Protein AF-A0A2E0F1Q4-F1 (afdb_monomer_lite)

pLDDT: mean 94.13, std 5.43, range [61.31, 98.25]

Radius of gyration: 15.3 Å; chains: 1; bounding box: 36×31×44 Å

Secondary structure (DSSP, 8-state):
-HHHHHHHHH-TT---EEE-SSSBTTB-SSPPPPB-HHHHHTTS-GGG--PPPTTS-SSS-BHHHHHHHHHHHHHHHHHTT-EEETTEEEEEEETTTTEEEEEESSS-SEEEEE-SS------

Sequence (123 aa):
MTTAHRSLDDDPSNIITVYTEDAEAGFSENPLEGIVLKDYLQTISKDWYGTIPKSVDYDNASSTSSSWLVKSMSIRLAERGANFLLHTRILEIHEEQQEIHFRGGGQEPSGVHRYDELYDFRS

Foldseek 3Di:
DQVLVVVCVVPLVDAAEAEDLAPAFLDDPDQDWWDLLQVVVVVGDPLQFADQDPPDHNGDTDSVSSSSRRRRNVVSSVVSPYHYQYSKDFDDQDVVQQWTWIAGPDPDRIDIDHDPDDDDPDD

Structure (mmCIF, N/CA/C/O backbone):
data_AF-A0A2E0F1Q4-F1
#
_entry.id   AF-A0A2E0F1Q4-F1
#
loop_
_atom_site.group_PDB
_atom_site.id
_atom_site.type_symbol
_atom_site.label_atom_id
_atom_site.label_alt_id
_atom_site.label_comp_id
_atom_site.label_asym_id
_atom_site.label_entity_id
_atom_site.label_seq_id
_atom_site.pdbx_PDB_ins_code
_atom_site.Cartn_x
_atom_site.Cartn_y
_atom_site.Cartn_z
_atom_site.occupancy
_atom_site.B_iso_or_equiv
_atom_site.auth_seq_id
_atom_site.auth_comp_id
_atom_site.auth_asym_id
_atom_site.auth_atom_id
_atom_site.pdbx_PDB_model_num
ATOM 1 N N . MET A 1 1 ? 3.641 -2.083 3.472 1.00 89.06 1 MET A N 1
ATOM 2 C CA . MET A 1 1 ? 3.142 -2.717 2.226 1.00 89.06 1 MET A CA 1
ATOM 3 C C . MET A 1 1 ? 3.352 -4.228 2.194 1.00 89.06 1 MET A C 1
ATOM 5 O O . MET A 1 1 ? 2.365 -4.941 2.109 1.00 89.06 1 MET A O 1
ATOM 9 N N . THR A 1 2 ? 4.581 -4.751 2.305 1.00 93.44 2 THR A N 1
ATOM 10 C CA . THR A 1 2 ? 4.841 -6.212 2.283 1.00 93.44 2 THR A CA 1
ATOM 11 C C . THR A 1 2 ? 4.070 -6.987 3.356 1.00 93.44 2 THR A C 1
ATOM 13 O O . THR A 1 2 ? 3.475 -8.010 3.042 1.00 93.44 2 THR A O 1
ATOM 16 N N . THR A 1 3 ? 4.017 -6.482 4.593 1.00 95.06 3 THR A N 1
ATOM 17 C CA . THR A 1 3 ? 3.237 -7.087 5.691 1.00 95.06 3 THR A CA 1
ATOM 18 C C . THR A 1 3 ? 1.755 -7.234 5.343 1.00 95.06 3 THR A C 1
ATOM 20 O O . THR A 1 3 ? 1.186 -8.297 5.546 1.00 95.06 3 THR A O 1
ATOM 23 N N . ALA A 1 4 ? 1.148 -6.208 4.745 1.00 96.88 4 ALA A N 1
ATOM 24 C CA . ALA A 1 4 ? -0.260 -6.236 4.361 1.00 96.88 4 ALA A CA 1
ATOM 25 C C . ALA A 1 4 ? -0.547 -7.256 3.246 1.00 96.88 4 ALA A C 1
ATOM 27 O O . ALA A 1 4 ? -1.534 -7.980 3.311 1.00 96.88 4 ALA A O 1
ATOM 28 N N . HIS A 1 5 ? 0.338 -7.361 2.248 1.00 97.75 5 HIS A N 1
ATOM 29 C CA . HIS A 1 5 ? 0.212 -8.397 1.221 1.00 97.75 5 HIS A CA 1
ATOM 30 C C . HIS A 1 5 ? 0.322 -9.806 1.798 1.00 97.75 5 HIS A C 1
ATOM 32 O O . HIS A 1 5 ? -0.462 -10.661 1.410 1.00 97.75 5 HIS A O 1
ATOM 38 N N . ARG A 1 6 ? 1.256 -10.033 2.731 1.00 96.88 6 ARG A N 1
ATOM 39 C CA . ARG A 1 6 ? 1.381 -11.321 3.430 1.00 96.88 6 ARG A CA 1
ATOM 40 C C . ARG A 1 6 ? 0.126 -11.648 4.228 1.00 96.88 6 ARG A C 1
ATOM 42 O O . ARG A 1 6 ? -0.408 -12.729 4.062 1.00 96.88 6 ARG A O 1
ATOM 49 N N . SER A 1 7 ? -0.395 -10.691 4.994 1.00 97.31 7 SER A N 1
ATOM 50 C CA . SER A 1 7 ? -1.636 -10.873 5.755 1.00 97.31 7 SER A CA 1
ATOM 51 C C . SER A 1 7 ? -2.813 -11.289 4.862 1.00 97.31 7 SER A C 1
ATOM 53 O O . SER A 1 7 ? -3.570 -12.179 5.234 1.00 97.31 7 SER A O 1
ATOM 55 N N . LEU A 1 8 ? -2.933 -10.716 3.659 1.00 97.50 8 LEU A N 1
ATOM 56 C CA . LEU A 1 8 ? -3.955 -11.115 2.684 1.00 97.50 8 LEU A CA 1
ATOM 57 C C . LEU A 1 8 ? -3.616 -12.401 1.906 1.00 97.50 8 LEU A C 1
ATOM 59 O O . LEU A 1 8 ? -4.506 -12.962 1.272 1.00 97.50 8 LEU A O 1
ATOM 63 N N . ASP A 1 9 ? -2.345 -12.813 1.839 1.00 97.19 9 ASP A N 1
ATOM 64 C CA . ASP A 1 9 ? -1.955 -14.123 1.295 1.00 97.19 9 ASP A CA 1
ATOM 65 C C . ASP A 1 9 ? -2.316 -15.232 2.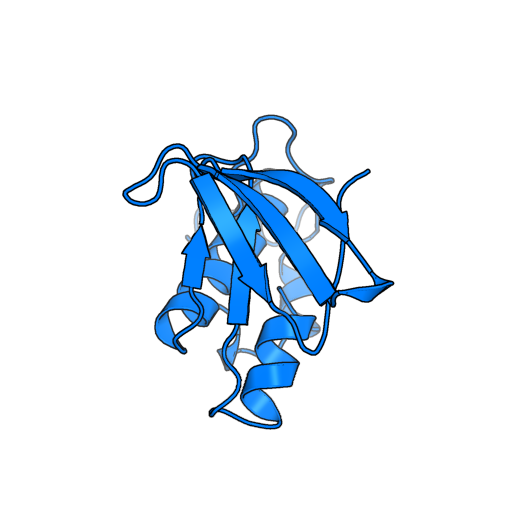300 1.00 97.19 9 ASP A C 1
ATOM 67 O O . ASP A 1 9 ? -2.772 -16.298 1.889 1.00 97.19 9 ASP A O 1
ATOM 71 N N . ASP A 1 10 ? -2.138 -14.962 3.598 1.00 97.12 10 ASP A N 1
ATOM 72 C CA . ASP A 1 10 ? -2.439 -15.880 4.700 1.00 97.12 10 ASP A CA 1
ATOM 73 C C . ASP A 1 10 ? -3.954 -16.033 4.916 1.00 97.12 10 ASP A C 1
ATOM 75 O O . ASP A 1 10 ? -4.456 -17.154 5.007 1.00 97.12 10 ASP A O 1
ATOM 79 N N . ASP A 1 11 ? -4.693 -14.918 4.955 1.00 97.62 11 ASP A N 1
ATOM 80 C CA . ASP A 1 11 ? -6.156 -14.912 4.999 1.00 97.62 11 ASP A CA 1
ATOM 81 C C . ASP A 1 11 ? -6.727 -13.742 4.169 1.00 97.62 11 ASP A C 1
ATOM 83 O O . ASP A 1 11 ? -6.636 -12.578 4.574 1.00 97.62 11 ASP A O 1
ATOM 87 N N . PRO A 1 12 ? -7.356 -14.015 3.009 1.00 95.88 12 PRO A N 1
ATOM 88 C CA . PRO A 1 12 ? -7.915 -12.978 2.146 1.00 95.88 12 PRO A CA 1
ATOM 89 C C . PRO A 1 12 ? -9.168 -12.302 2.725 1.00 95.88 12 PRO A C 1
ATOM 91 O O . PRO A 1 12 ? -9.653 -11.341 2.133 1.00 95.88 12 PRO A O 1
ATOM 94 N N . SER A 1 13 ? -9.718 -12.798 3.839 1.00 97.00 13 SER A N 1
ATOM 95 C CA . SER A 1 13 ? -10.825 -12.153 4.552 1.00 97.00 13 SER A CA 1
ATOM 96 C C . SER A 1 13 ? -10.370 -11.038 5.500 1.00 97.00 13 SER A C 1
ATOM 98 O O . SER A 1 13 ? -11.211 -10.274 5.980 1.00 97.00 13 SER A O 1
ATOM 100 N N . ASN A 1 14 ? -9.057 -10.900 5.727 1.00 98.00 14 ASN A N 1
ATOM 101 C CA . ASN A 1 14 ? -8.496 -9.823 6.535 1.00 98.00 14 ASN A CA 1
ATOM 102 C C . ASN A 1 14 ? -8.869 -8.446 5.972 1.00 98.00 14 ASN A C 1
ATOM 104 O O . ASN A 1 14 ? -8.724 -8.166 4.780 1.00 98.00 14 ASN A O 1
ATOM 108 N N . ILE A 1 15 ? -9.299 -7.548 6.858 1.00 97.94 15 ILE A N 1
ATOM 109 C CA . ILE A 1 15 ? -9.602 -6.161 6.507 1.00 97.94 15 ILE A CA 1
ATOM 110 C C . ILE A 1 15 ? -8.353 -5.324 6.761 1.00 97.94 15 ILE A C 1
ATOM 112 O O . ILE A 1 15 ? -7.990 -5.045 7.901 1.00 97.94 15 ILE A O 1
ATOM 116 N N . ILE A 1 16 ? -7.703 -4.897 5.683 1.00 98.25 16 ILE A N 1
ATOM 117 C CA . ILE A 1 16 ? -6.516 -4.046 5.758 1.00 98.25 16 ILE A CA 1
ATOM 118 C C . ILE A 1 16 ? -6.913 -2.590 5.553 1.00 98.25 16 ILE A C 1
ATOM 120 O O . ILE A 1 16 ? -7.529 -2.247 4.545 1.00 98.25 16 ILE A O 1
ATOM 124 N N . THR A 1 17 ? -6.481 -1.725 6.468 1.00 97.00 17 THR A N 1
ATOM 125 C CA . THR A 1 17 ? -6.617 -0.271 6.338 1.00 97.00 17 THR A CA 1
ATOM 126 C C . THR A 1 17 ? -5.245 0.383 6.446 1.00 97.00 17 THR A C 1
ATOM 128 O O . THR A 1 17 ? -4.551 0.225 7.448 1.00 97.00 17 THR A O 1
ATOM 131 N N . VAL A 1 18 ? -4.846 1.117 5.407 1.00 96.06 18 VAL A N 1
ATOM 132 C CA . VAL A 1 18 ? -3.598 1.884 5.355 1.00 96.06 18 VAL A CA 1
ATOM 133 C C . VAL A 1 18 ? -3.919 3.364 5.511 1.00 96.06 18 VAL A C 1
ATOM 135 O O . VAL A 1 18 ? -4.655 3.932 4.705 1.00 96.06 18 VAL A O 1
ATOM 138 N N . TYR A 1 19 ? -3.322 3.993 6.519 1.00 94.69 19 TYR A N 1
ATOM 139 C CA . TYR A 1 19 ? -3.391 5.436 6.737 1.00 94.69 19 TYR A CA 1
ATOM 140 C C . TYR A 1 19 ? -2.102 6.072 6.232 1.00 94.69 19 TYR A C 1
ATOM 142 O O . TYR A 1 19 ? -1.011 5.594 6.546 1.00 94.69 19 TYR A O 1
ATOM 150 N N . THR A 1 20 ? -2.218 7.147 5.461 1.00 92.94 20 THR A N 1
ATOM 151 C CA . THR A 1 20 ? -1.069 7.975 5.092 1.00 92.94 20 THR A CA 1
ATOM 152 C C . THR A 1 20 ? -1.475 9.439 5.006 1.00 92.94 20 THR A C 1
ATOM 154 O O . THR A 1 20 ? -2.574 9.768 4.555 1.00 92.94 20 THR A O 1
ATOM 157 N N . GLU A 1 21 ? -0.572 10.323 5.425 1.00 92.69 21 GLU A N 1
ATOM 158 C CA . GLU A 1 21 ? -0.727 11.769 5.255 1.00 92.69 21 GLU A CA 1
ATOM 159 C C . GLU A 1 21 ? -0.515 12.197 3.792 1.00 92.69 21 GLU A C 1
ATOM 161 O O . GLU A 1 21 ? -0.969 13.272 3.392 1.00 92.69 21 GLU A O 1
ATOM 166 N N . ASP A 1 22 ? 0.105 11.338 2.978 1.00 92.38 22 ASP A N 1
ATOM 167 C CA . ASP A 1 22 ? 0.372 11.602 1.569 1.00 92.38 22 ASP A CA 1
ATOM 168 C C . ASP A 1 22 ? -0.918 11.709 0.746 1.00 92.38 22 ASP A C 1
ATOM 170 O O . ASP A 1 22 ? -1.919 11.023 0.988 1.00 92.38 22 ASP A O 1
ATOM 174 N N . ALA A 1 23 ? -0.855 12.541 -0.296 1.00 91.50 23 ALA A N 1
ATOM 175 C CA . ALA A 1 23 ? -1.902 12.644 -1.311 1.00 91.50 23 ALA A CA 1
ATOM 176 C C . ALA A 1 23 ? -2.008 11.383 -2.174 1.00 91.50 23 ALA A C 1
ATOM 178 O O . ALA A 1 23 ? -3.070 11.066 -2.704 1.00 91.50 23 ALA A O 1
ATOM 179 N N . GLU A 1 24 ? -0.887 10.683 -2.340 1.00 91.69 24 GLU A N 1
ATOM 180 C CA . GLU A 1 24 ? -0.775 9.492 -3.160 1.00 91.69 24 GLU A CA 1
ATOM 181 C C . GLU A 1 24 ? 0.237 8.532 -2.533 1.00 91.69 24 GLU A C 1
ATOM 183 O O . GLU A 1 24 ? 1.375 8.900 -2.240 1.00 91.69 24 GLU A O 1
ATOM 188 N N . ALA A 1 25 ? -0.165 7.274 -2.348 1.00 91.88 25 ALA A N 1
ATOM 189 C CA . ALA A 1 25 ? 0.718 6.265 -1.780 1.00 91.88 25 ALA A CA 1
ATOM 190 C C . ALA A 1 25 ? 1.958 6.058 -2.667 1.00 91.88 25 ALA A C 1
ATOM 192 O O . ALA A 1 25 ? 1.858 5.720 -3.848 1.00 91.88 25 ALA A O 1
ATOM 193 N N . GLY A 1 26 ? 3.133 6.236 -2.066 1.00 90.44 26 GLY A N 1
ATOM 194 C CA . GLY A 1 26 ? 4.419 6.158 -2.754 1.00 90.44 26 GLY A CA 1
ATOM 195 C C . GLY A 1 26 ? 4.944 7.493 -3.272 1.00 90.44 26 GLY A C 1
ATOM 196 O O . GLY A 1 26 ? 6.088 7.524 -3.697 1.00 90.44 26 GLY A O 1
ATOM 197 N N . PHE A 1 27 ? 4.184 8.588 -3.195 1.00 91.56 27 PHE A N 1
ATOM 198 C CA . PHE A 1 2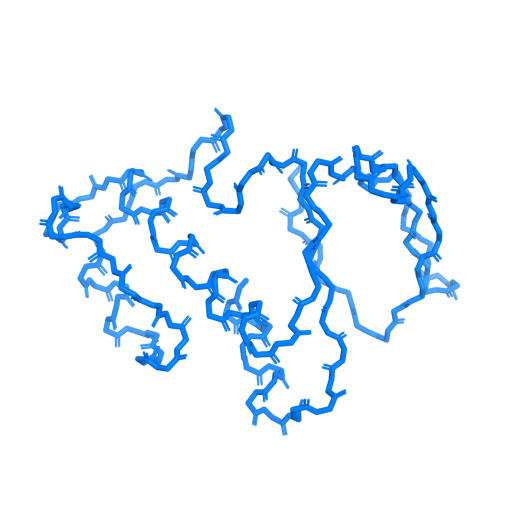7 ? 4.668 9.928 -3.533 1.00 91.56 27 PHE A CA 1
ATOM 199 C C . PHE A 1 27 ? 4.480 10.879 -2.354 1.00 91.56 27 PHE A C 1
ATOM 201 O O . PHE A 1 27 ? 3.526 11.654 -2.295 1.00 91.56 27 PHE A O 1
ATOM 208 N N . SER A 1 28 ? 5.421 10.800 -1.419 1.00 86.88 28 SER A N 1
ATOM 209 C CA . SER A 1 28 ? 5.489 11.665 -0.248 1.00 86.88 28 SER A CA 1
ATOM 210 C C . SER A 1 28 ? 6.250 12.962 -0.529 1.00 86.88 28 SER A C 1
ATOM 212 O O . SER A 1 28 ? 7.124 13.019 -1.399 1.00 86.88 28 SER A O 1
ATOM 214 N N . GLU A 1 29 ? 5.966 14.005 0.258 1.00 83.69 29 GLU A N 1
ATOM 215 C CA . GLU A 1 29 ? 6.762 15.247 0.253 1.00 83.69 29 GLU A CA 1
ATOM 216 C C . GLU A 1 29 ? 8.205 15.007 0.727 1.00 83.69 29 GLU A C 1
ATOM 218 O O . GLU A 1 29 ? 9.130 15.700 0.305 1.00 83.69 29 GLU A O 1
ATOM 223 N N . ASN A 1 30 ? 8.394 13.986 1.567 1.00 84.25 30 ASN A N 1
ATOM 224 C CA . ASN A 1 30 ? 9.691 13.501 2.026 1.00 84.25 30 ASN A CA 1
ATOM 225 C C . ASN A 1 30 ? 9.981 12.152 1.355 1.00 84.25 30 ASN A C 1
ATOM 227 O O . ASN A 1 30 ? 9.598 11.111 1.902 1.00 84.25 30 ASN A O 1
ATOM 231 N N . PRO A 1 31 ? 10.582 12.145 0.152 1.00 7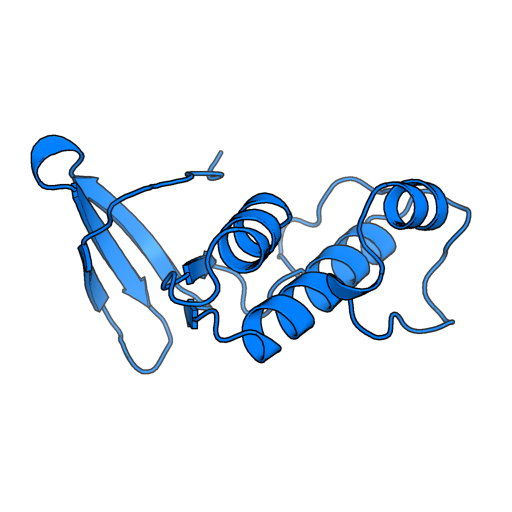9.19 31 PRO A N 1
ATOM 232 C CA . PRO A 1 31 ? 10.776 10.922 -0.610 1.00 79.19 31 PRO A CA 1
ATOM 233 C C . PRO A 1 31 ? 11.691 9.945 0.132 1.00 79.19 31 PRO A C 1
ATOM 235 O O . PRO A 1 31 ? 12.656 10.339 0.787 1.00 79.19 31 PRO A O 1
ATOM 238 N N . LEU A 1 32 ? 11.387 8.656 -0.011 1.00 85.06 32 LEU A N 1
ATOM 239 C CA . LEU A 1 32 ? 12.171 7.570 0.574 1.00 85.06 32 LEU A CA 1
ATOM 240 C C . LEU A 1 32 ? 13.611 7.553 0.041 1.00 85.06 32 LEU A C 1
ATOM 242 O O . LEU A 1 32 ? 13.892 8.035 -1.061 1.00 85.06 32 LEU A O 1
ATOM 246 N N . GLU A 1 33 ? 14.508 6.920 0.801 1.00 92.25 33 GLU A N 1
ATOM 247 C CA . GLU A 1 33 ? 15.864 6.620 0.340 1.00 92.25 33 GLU A CA 1
ATOM 248 C C . GLU A 1 33 ? 15.828 5.864 -0.996 1.00 92.25 33 GLU A C 1
ATOM 250 O O . GLU A 1 33 ? 14.922 5.068 -1.263 1.00 92.25 33 GLU A O 1
ATOM 255 N N . GLY A 1 34 ? 16.802 6.148 -1.861 1.00 95.06 34 GLY A N 1
ATOM 256 C CA . GLY A 1 34 ? 16.868 5.546 -3.182 1.00 95.06 34 GLY A CA 1
ATOM 257 C C . GLY A 1 34 ? 17.202 4.060 -3.146 1.00 95.06 34 GLY A C 1
ATOM 258 O O . GLY A 1 34 ? 18.105 3.632 -2.434 1.00 95.06 34 GLY A O 1
ATOM 259 N N . ILE A 1 35 ? 16.507 3.284 -3.977 1.00 96.88 35 ILE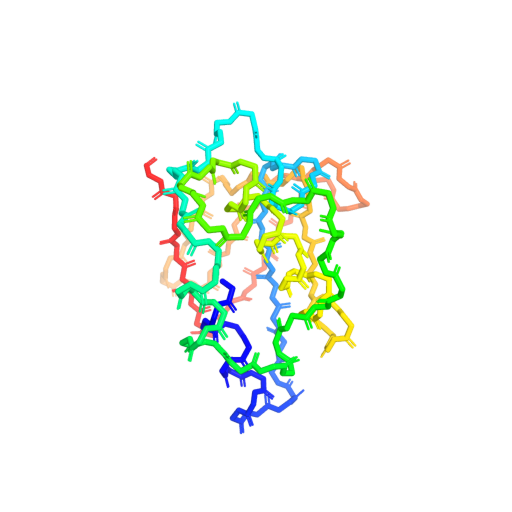 A N 1
ATOM 260 C CA . ILE A 1 35 ? 16.738 1.843 -4.132 1.00 96.88 35 ILE A CA 1
ATOM 261 C C . ILE A 1 35 ? 17.179 1.497 -5.548 1.00 96.88 35 ILE A C 1
ATOM 263 O O . ILE A 1 35 ? 16.767 2.153 -6.507 1.00 96.88 35 ILE A O 1
ATOM 267 N N . VAL A 1 36 ? 17.948 0.416 -5.682 1.00 98.12 36 VAL A N 1
ATOM 268 C CA . VAL A 1 36 ? 18.104 -0.293 -6.957 1.00 98.12 36 VAL A CA 1
ATOM 269 C C . VAL A 1 36 ? 16.860 -1.162 -7.147 1.00 98.12 36 VAL A C 1
ATOM 271 O O . VAL A 1 36 ? 16.708 -2.201 -6.503 1.00 98.12 36 VAL A O 1
ATOM 274 N N . LEU A 1 37 ? 15.926 -0.715 -7.991 1.00 97.38 37 LEU A N 1
ATOM 275 C CA . LEU A 1 37 ? 14.599 -1.337 -8.114 1.00 97.38 37 LEU A CA 1
ATOM 276 C C . LEU A 1 37 ? 14.678 -2.826 -8.446 1.00 97.38 37 LEU A C 1
ATOM 278 O O . LEU A 1 37 ? 13.942 -3.630 -7.880 1.00 97.38 37 LEU A O 1
ATOM 282 N N . LYS A 1 38 ? 15.572 -3.200 -9.364 1.00 97.19 38 LYS A N 1
ATOM 283 C CA . LYS A 1 38 ? 15.733 -4.580 -9.823 1.00 97.19 38 LYS A CA 1
ATOM 284 C C . LYS A 1 3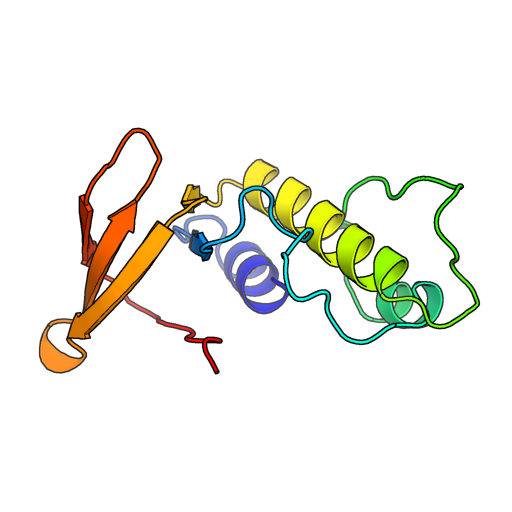8 ? 16.071 -5.543 -8.692 1.00 97.19 38 LYS A C 1
ATOM 286 O O . LYS A 1 38 ? 15.565 -6.663 -8.702 1.00 97.19 38 LYS A O 1
ATOM 291 N N . ASP A 1 39 ? 16.881 -5.111 -7.732 1.00 97.50 39 ASP A N 1
ATOM 292 C CA . ASP A 1 39 ? 17.262 -5.933 -6.585 1.00 97.50 39 ASP A CA 1
ATOM 293 C C . ASP A 1 39 ? 16.055 -6.146 -5.667 1.00 97.50 39 ASP A C 1
ATOM 295 O O . ASP A 1 39 ? 15.767 -7.268 -5.256 1.00 97.50 39 ASP A O 1
ATOM 299 N N . TYR A 1 40 ? 15.258 -5.100 -5.443 1.00 95.50 40 TYR A N 1
ATOM 300 C CA . TYR A 1 40 ? 14.030 -5.201 -4.653 1.00 95.50 40 TYR A CA 1
ATOM 301 C C . TYR A 1 40 ? 12.978 -6.093 -5.320 1.00 95.50 40 TYR A C 1
ATOM 303 O O . TYR A 1 40 ? 12.395 -6.949 -4.651 1.00 95.50 40 TYR A O 1
ATOM 311 N N . LEU A 1 41 ? 12.773 -5.970 -6.637 1.00 96.25 41 LEU A N 1
ATOM 312 C CA . LEU A 1 41 ? 11.817 -6.795 -7.389 1.00 96.25 41 LEU A CA 1
ATOM 313 C C . LEU A 1 41 ? 12.147 -8.298 -7.361 1.00 96.25 41 LEU A C 1
ATOM 315 O O . LEU A 1 41 ? 11.255 -9.110 -7.595 1.00 96.25 41 LEU A O 1
ATOM 319 N N . GLN A 1 42 ? 13.396 -8.681 -7.072 1.00 96.19 42 GLN A N 1
ATOM 320 C CA . GLN A 1 42 ? 13.785 -10.085 -6.880 1.00 96.19 42 GLN A CA 1
ATOM 321 C C . GLN A 1 42 ? 13.364 -10.645 -5.515 1.00 96.19 42 GLN A C 1
ATOM 323 O O . GLN A 1 42 ? 13.285 -11.861 -5.357 1.00 96.19 42 GLN A O 1
ATOM 328 N N . THR A 1 43 ? 13.093 -9.779 -4.536 1.00 94.88 43 THR A N 1
ATOM 329 C CA . THR A 1 43 ? 12.780 -10.176 -3.151 1.00 94.88 43 THR A CA 1
ATOM 330 C C . THR A 1 43 ? 11.288 -10.174 -2.826 1.00 94.88 43 THR A C 1
ATOM 332 O O . THR A 1 43 ? 10.879 -10.735 -1.810 1.00 94.88 43 THR A O 1
ATOM 335 N N . ILE A 1 44 ? 10.464 -9.560 -3.676 1.00 95.25 44 ILE A N 1
ATOM 336 C CA . ILE A 1 44 ? 9.013 -9.473 -3.494 1.00 95.25 44 ILE A CA 1
ATOM 337 C C . ILE A 1 44 ? 8.278 -10.372 -4.490 1.00 95.25 44 ILE A C 1
ATOM 339 O O . ILE A 1 44 ? 8.738 -10.589 -5.612 1.00 95.25 44 ILE A O 1
ATOM 343 N N . SER A 1 45 ? 7.108 -10.880 -4.092 1.00 96.06 45 SER A N 1
ATOM 344 C CA . SER A 1 45 ? 6.259 -11.648 -5.006 1.00 96.06 45 SER A CA 1
ATOM 345 C C . SER A 1 45 ? 5.832 -10.788 -6.199 1.00 96.06 45 SER A C 1
ATOM 347 O O . SER A 1 45 ? 5.477 -9.619 -6.040 1.00 96.06 45 SER A O 1
ATOM 349 N N . LYS A 1 46 ? 5.816 -11.387 -7.395 1.00 95.25 46 LYS A N 1
ATOM 350 C CA . LYS A 1 46 ? 5.336 -10.739 -8.629 1.00 95.25 46 LYS A CA 1
ATOM 351 C C . LYS A 1 46 ? 3.850 -10.384 -8.572 1.00 95.25 46 LYS A C 1
ATOM 353 O O . LYS A 1 46 ? 3.423 -9.488 -9.290 1.00 95.25 46 LYS A O 1
ATOM 358 N N . ASP A 1 47 ? 3.094 -11.040 -7.696 1.00 95.69 47 ASP A N 1
ATOM 359 C CA . ASP A 1 47 ? 1.664 -10.783 -7.504 1.00 95.69 47 ASP A CA 1
ATOM 360 C C . ASP A 1 47 ? 1.401 -9.579 -6.584 1.00 95.69 47 ASP A C 1
ATOM 362 O O . ASP A 1 47 ? 0.270 -9.111 -6.461 1.00 95.69 47 ASP A O 1
ATOM 366 N N . TRP A 1 48 ? 2.441 -9.055 -5.925 1.00 97.56 48 TRP A N 1
ATOM 367 C CA . TRP A 1 48 ? 2.320 -7.946 -4.976 1.00 97.56 48 TRP A CA 1
ATOM 368 C C . TRP A 1 48 ? 2.558 -6.575 -5.598 1.00 97.56 48 TRP A C 1
ATOM 370 O O . TRP A 1 48 ? 2.429 -5.578 -4.901 1.00 97.56 48 TRP A O 1
ATOM 380 N N . TYR A 1 49 ? 2.913 -6.483 -6.880 1.00 97.00 49 TYR A N 1
ATOM 381 C CA . TYR A 1 49 ? 3.104 -5.198 -7.552 1.00 97.00 49 TYR A CA 1
ATOM 382 C C . TYR A 1 49 ? 2.519 -5.199 -8.969 1.00 97.00 49 TYR A C 1
ATOM 384 O O . TYR A 1 49 ? 2.371 -6.224 -9.634 1.00 97.00 49 TYR A O 1
ATOM 392 N N . GLY A 1 50 ? 2.055 -4.028 -9.389 1.00 92.12 50 GLY A N 1
ATOM 393 C CA . GLY A 1 50 ? 1.504 -3.779 -10.710 1.00 92.12 50 GLY A CA 1
ATOM 394 C C . GLY A 1 50 ? 2.577 -3.400 -11.727 1.00 92.12 50 GLY A C 1
ATOM 395 O O . GLY A 1 50 ? 3.771 -3.658 -11.572 1.00 92.12 50 GLY A O 1
ATOM 396 N N . THR A 1 51 ? 2.145 -2.749 -12.801 1.00 93.69 51 THR A N 1
ATOM 397 C CA . THR A 1 51 ? 3.077 -2.262 -13.821 1.00 93.69 51 THR A CA 1
ATOM 398 C C . THR A 1 51 ? 3.857 -1.061 -13.292 1.00 93.69 51 THR A C 1
ATOM 400 O O . THR A 1 51 ? 3.264 -0.056 -12.909 1.00 93.69 51 THR A O 1
ATOM 403 N N . ILE A 1 52 ? 5.187 -1.139 -13.339 1.00 96.19 52 ILE A N 1
ATOM 404 C CA . ILE A 1 52 ? 6.076 0.008 -13.127 1.00 96.19 52 ILE A CA 1
ATOM 405 C C . ILE A 1 52 ? 6.519 0.533 -14.504 1.00 96.19 52 ILE A C 1
ATOM 407 O O . ILE A 1 52 ? 6.939 -0.271 -15.344 1.00 96.19 52 ILE A O 1
ATOM 411 N N . PRO A 1 53 ? 6.433 1.850 -14.785 1.00 95.62 53 PRO A N 1
ATOM 412 C CA . PRO A 1 53 ? 6.807 2.396 -16.087 1.00 95.62 53 PRO A CA 1
ATOM 413 C C . PRO A 1 53 ? 8.248 2.060 -16.483 1.00 95.62 53 PRO A C 1
ATOM 415 O O . PRO A 1 53 ? 9.162 2.107 -15.665 1.00 95.62 53 PRO A O 1
ATOM 418 N N . LYS A 1 54 ? 8.473 1.798 -17.776 1.00 93.38 54 LYS A N 1
ATOM 419 C CA . LYS A 1 54 ? 9.818 1.528 -18.325 1.00 93.38 54 LYS A CA 1
ATOM 420 C C . LYS A 1 54 ? 10.775 2.722 -18.230 1.00 93.38 54 LYS A C 1
ATOM 422 O O . LYS A 1 54 ? 11.967 2.548 -18.427 1.00 93.38 54 LYS A O 1
ATOM 427 N N . SER A 1 55 ? 10.246 3.922 -17.991 1.00 94.62 55 SER A N 1
ATOM 428 C CA . SER A 1 55 ? 11.028 5.145 -17.792 1.00 94.62 55 SER A CA 1
ATOM 429 C C . SER A 1 55 ? 11.647 5.253 -16.396 1.00 94.62 55 SER A C 1
ATOM 431 O O . SER A 1 55 ? 12.443 6.157 -16.170 1.00 94.62 55 SER A O 1
ATOM 433 N N . VAL A 1 56 ? 11.258 4.389 -15.453 1.00 96.56 56 VAL A N 1
ATOM 434 C CA . VAL A 1 56 ? 11.883 4.304 -14.126 1.00 96.56 56 VAL A CA 1
ATOM 435 C C . VAL A 1 56 ? 13.251 3.638 -14.263 1.00 96.56 56 VAL A C 1
ATOM 437 O O . VAL A 1 56 ? 13.397 2.719 -15.064 1.00 96.56 56 VAL A O 1
ATOM 440 N N . ASP A 1 57 ? 14.245 4.089 -13.497 1.00 96.31 57 ASP A N 1
ATOM 441 C CA . ASP A 1 57 ? 15.571 3.463 -13.476 1.00 96.31 57 ASP A CA 1
ATOM 442 C C . ASP A 1 57 ? 15.535 2.170 -12.649 1.00 96.31 57 ASP A C 1
ATOM 444 O O . ASP A 1 57 ? 15.159 2.175 -11.471 1.00 96.31 57 ASP A O 1
ATOM 448 N N . TYR A 1 58 ? 15.896 1.052 -13.280 1.00 97.19 58 TYR A N 1
ATOM 449 C CA . TYR A 1 58 ? 15.898 -0.256 -12.632 1.00 97.19 58 TYR A CA 1
ATOM 450 C C . TYR A 1 58 ? 17.245 -0.631 -12.021 1.00 97.19 58 TYR A C 1
ATOM 452 O O . TYR A 1 58 ? 17.273 -1.440 -11.091 1.00 97.19 58 TYR A O 1
ATOM 460 N N . ASP A 1 59 ? 18.337 -0.082 -12.546 1.00 97.81 59 ASP A N 1
ATOM 461 C CA . ASP A 1 59 ? 19.692 -0.566 -12.293 1.00 97.81 59 ASP A CA 1
ATOM 462 C C . ASP A 1 59 ? 20.487 0.380 -11.373 1.00 97.81 59 ASP A C 1
ATOM 464 O O . ASP A 1 59 ? 21.451 -0.064 -10.752 1.00 97.81 59 ASP A O 1
ATOM 468 N N . ASN A 1 60 ? 20.073 1.645 -11.217 1.00 97.44 60 ASN A N 1
ATOM 469 C CA . ASN A 1 60 ? 20.697 2.591 -10.283 1.00 97.44 60 ASN A CA 1
ATOM 470 C C . ASN A 1 60 ? 19.782 2.954 -9.108 1.00 97.44 60 ASN A C 1
ATOM 472 O O . ASN A 1 60 ? 18.555 2.960 -9.218 1.00 97.44 60 ASN A O 1
ATOM 476 N N . ALA A 1 61 ? 20.401 3.310 -7.978 1.00 97.25 61 ALA A N 1
ATOM 477 C CA . ALA A 1 61 ? 19.684 3.752 -6.791 1.00 97.25 61 ALA A CA 1
ATOM 478 C C . ALA A 1 61 ? 18.964 5.087 -7.040 1.00 97.25 61 ALA A C 1
ATOM 480 O O . ALA A 1 61 ? 19.596 6.085 -7.386 1.00 97.25 61 ALA A O 1
ATOM 481 N N . SER A 1 62 ? 17.645 5.116 -6.841 1.00 96.12 62 SER A N 1
ATOM 482 C CA . SER A 1 62 ? 16.840 6.326 -7.028 1.00 96.12 62 SER A CA 1
ATOM 483 C C . SER A 1 62 ? 15.619 6.350 -6.115 1.00 96.12 62 SER A C 1
ATOM 485 O O . SER A 1 62 ? 14.910 5.353 -5.976 1.00 96.12 62 SER A O 1
ATOM 487 N N . SER A 1 63 ? 15.337 7.507 -5.511 1.00 95.31 63 SER A N 1
ATOM 488 C CA . SER A 1 63 ? 14.127 7.717 -4.705 1.00 95.31 63 SER A CA 1
ATOM 489 C C . SER A 1 63 ? 12.856 7.678 -5.558 1.00 95.31 63 SER A C 1
ATOM 491 O O . SER A 1 63 ? 11.794 7.269 -5.088 1.00 95.31 63 SER A O 1
ATOM 493 N N . THR A 1 64 ? 12.962 8.018 -6.850 1.00 95.19 64 THR A N 1
ATOM 494 C CA . THR A 1 64 ? 11.884 7.810 -7.827 1.00 95.19 64 THR A CA 1
ATOM 495 C C . THR A 1 64 ? 11.565 6.325 -7.969 1.00 95.19 64 THR A C 1
ATOM 497 O O . THR A 1 64 ? 10.395 5.954 -8.021 1.00 95.19 64 THR A O 1
ATOM 500 N N . SER A 1 65 ? 12.580 5.462 -7.976 1.00 96.75 65 SER A N 1
ATOM 501 C CA . SER A 1 65 ? 12.387 4.014 -8.041 1.00 96.75 65 SER A CA 1
ATOM 502 C C . SER A 1 65 ? 11.716 3.468 -6.781 1.00 96.75 65 SER A C 1
ATOM 504 O O . SER A 1 65 ? 10.793 2.661 -6.889 1.00 96.75 65 SER A O 1
ATOM 506 N N . SER A 1 66 ? 12.084 3.979 -5.603 1.00 95.81 66 SER A N 1
ATOM 507 C CA . SER A 1 66 ? 11.404 3.672 -4.336 1.00 95.81 66 SER A CA 1
ATOM 508 C C . SER A 1 66 ? 9.933 4.084 -4.375 1.00 95.81 66 SER A C 1
ATOM 510 O O . SER A 1 66 ? 9.051 3.292 -4.046 1.00 95.81 66 SER A O 1
ATOM 512 N N . SER A 1 67 ? 9.666 5.299 -4.857 1.00 95.75 67 SER A N 1
ATOM 513 C CA . SER A 1 67 ? 8.318 5.859 -4.987 1.00 95.75 67 SER A CA 1
ATOM 514 C C . SER A 1 67 ? 7.431 4.993 -5.885 1.00 95.75 67 SER A C 1
ATOM 516 O O . SER A 1 67 ? 6.328 4.592 -5.511 1.00 95.75 67 SER A O 1
ATOM 518 N N . TRP A 1 68 ? 7.950 4.613 -7.056 1.00 97.12 68 TRP A N 1
ATOM 519 C CA . TRP A 1 68 ? 7.235 3.758 -8.001 1.00 97.12 68 TRP A CA 1
ATOM 520 C C . TRP A 1 68 ? 7.023 2.335 -7.499 1.00 97.12 68 TRP A C 1
ATOM 522 O O . TRP A 1 68 ? 5.976 1.753 -7.789 1.00 97.12 68 TRP A O 1
ATOM 532 N N . LEU A 1 69 ? 7.970 1.779 -6.741 1.00 96.88 69 LEU A N 1
ATOM 533 C CA . LEU A 1 69 ? 7.780 0.484 -6.102 1.00 96.88 69 LEU A CA 1
ATOM 534 C C . LEU A 1 69 ? 6.616 0.535 -5.109 1.00 96.88 69 LEU A C 1
ATOM 536 O O . LEU A 1 69 ? 5.692 -0.272 -5.207 1.00 96.88 69 LEU A O 1
ATOM 540 N N . VAL A 1 70 ? 6.626 1.513 -4.198 1.00 96.06 70 VAL A N 1
ATOM 541 C CA . VAL A 1 70 ? 5.563 1.677 -3.197 1.00 96.06 70 VAL A CA 1
ATOM 542 C C . VAL A 1 70 ? 4.218 1.918 -3.869 1.00 96.06 70 VAL A C 1
ATOM 544 O O . VAL A 1 70 ? 3.249 1.246 -3.518 1.00 96.06 70 VAL A O 1
ATOM 547 N N . LYS A 1 71 ? 4.149 2.798 -4.873 1.00 96.50 71 LYS A N 1
ATOM 548 C CA . LYS A 1 71 ? 2.925 3.031 -5.650 1.00 96.50 71 LYS A CA 1
ATOM 549 C C . LYS A 1 71 ? 2.400 1.752 -6.291 1.00 96.50 71 LYS A C 1
ATOM 551 O O . LYS A 1 71 ? 1.227 1.421 -6.147 1.00 96.50 71 LYS A O 1
ATOM 556 N N . SER A 1 72 ? 3.267 1.022 -6.984 1.00 97.56 72 SER A N 1
ATOM 557 C CA . SER A 1 72 ? 2.899 -0.206 -7.688 1.00 97.56 72 SER A CA 1
ATOM 558 C C . SER A 1 72 ? 2.367 -1.284 -6.739 1.00 97.56 72 SER A C 1
ATOM 560 O O . SER A 1 72 ? 1.377 -1.949 -7.051 1.00 97.56 72 SER A O 1
ATOM 562 N N . MET A 1 73 ? 2.980 -1.417 -5.560 1.00 97.88 73 MET A N 1
ATOM 563 C CA . MET A 1 73 ? 2.488 -2.308 -4.511 1.00 97.88 73 MET A CA 1
ATOM 564 C C . MET A 1 73 ? 1.168 -1.825 -3.913 1.00 97.88 73 MET A C 1
ATOM 566 O O . MET A 1 73 ? 0.251 -2.612 -3.715 1.00 97.88 73 MET A O 1
ATOM 570 N N . SER A 1 74 ? 1.034 -0.521 -3.678 1.00 97.31 74 SER A N 1
ATOM 571 C CA . SER A 1 74 ? -0.171 0.066 -3.084 1.00 97.31 74 SER A CA 1
ATOM 572 C C . SER A 1 74 ? -1.392 -0.125 -3.982 1.00 97.31 74 SER A C 1
ATOM 574 O O . SER A 1 74 ? -2.453 -0.503 -3.497 1.00 97.31 74 SER A O 1
ATOM 576 N N . ILE A 1 75 ? -1.224 0.043 -5.299 1.00 97.25 75 ILE A N 1
ATOM 577 C CA . ILE A 1 75 ? -2.273 -0.239 -6.288 1.00 97.25 75 ILE A CA 1
ATOM 578 C C . ILE A 1 75 ? -2.698 -1.706 -6.213 1.00 97.25 75 ILE A C 1
ATOM 580 O O . ILE A 1 75 ? -3.887 -1.986 -6.090 1.00 97.25 75 ILE A O 1
ATOM 584 N N . ARG A 1 76 ? -1.746 -2.650 -6.222 1.00 97.81 76 ARG A N 1
ATOM 585 C CA . ARG A 1 76 ? -2.083 -4.077 -6.094 1.00 97.81 76 ARG A CA 1
ATOM 586 C C . ARG A 1 76 ? -2.758 -4.401 -4.775 1.00 97.81 76 ARG A C 1
ATOM 588 O O . ARG A 1 76 ? -3.648 -5.241 -4.742 1.00 97.81 76 ARG A O 1
ATOM 595 N N . LEU A 1 77 ? -2.336 -3.771 -3.688 1.00 98.00 77 LEU A N 1
ATOM 596 C CA . LEU A 1 77 ? -2.934 -3.985 -2.381 1.00 98.00 77 LEU A CA 1
ATOM 597 C C . LEU A 1 77 ? -4.388 -3.488 -2.352 1.00 98.00 77 LEU A C 1
ATOM 599 O O . LEU A 1 77 ? -5.261 -4.189 -1.845 1.00 98.00 77 LEU A O 1
ATOM 603 N N . ALA A 1 78 ? -4.661 -2.331 -2.959 1.00 96.94 78 ALA A N 1
ATOM 604 C CA . ALA A 1 78 ? -6.014 -1.802 -3.113 1.00 96.94 78 ALA A CA 1
ATOM 605 C C . ALA A 1 78 ? -6.890 -2.703 -4.002 1.00 96.94 78 ALA A C 1
ATOM 607 O O . ALA A 1 78 ? -8.027 -3.000 -3.651 1.00 96.94 78 ALA A O 1
ATOM 608 N N . GLU A 1 79 ? -6.353 -3.216 -5.114 1.00 96.94 79 GLU A N 1
ATOM 609 C CA . GLU A 1 79 ? -7.048 -4.189 -5.975 1.00 96.94 79 GLU A CA 1
ATOM 610 C C . GLU A 1 79 ? -7.384 -5.500 -5.245 1.00 96.94 79 GLU A C 1
ATOM 612 O O . GLU A 1 79 ? -8.345 -6.179 -5.602 1.00 96.94 79 GLU A O 1
ATOM 617 N N . ARG A 1 80 ? -6.614 -5.844 -4.206 1.00 96.12 80 ARG A N 1
ATOM 618 C CA . ARG A 1 80 ? -6.868 -6.983 -3.313 1.00 96.12 80 ARG A CA 1
ATOM 619 C C . ARG A 1 80 ? -7.845 -6.667 -2.174 1.00 96.12 80 ARG A C 1
ATOM 621 O O . ARG A 1 80 ? -8.086 -7.538 -1.347 1.00 96.12 80 ARG A O 1
ATOM 628 N N . GLY A 1 81 ? -8.411 -5.461 -2.132 1.00 96.50 81 GLY A N 1
ATOM 629 C CA . GLY A 1 81 ? -9.456 -5.073 -1.182 1.00 96.50 81 GLY A CA 1
ATOM 630 C C . GLY A 1 81 ? -8.984 -4.265 0.026 1.00 96.50 81 GLY A C 1
ATOM 631 O O . GLY A 1 81 ? -9.791 -4.004 0.914 1.00 96.50 81 GLY A O 1
ATOM 632 N N . ALA A 1 82 ? -7.716 -3.846 0.087 1.00 97.56 82 ALA A N 1
ATOM 633 C CA . ALA A 1 82 ? -7.271 -2.965 1.163 1.00 97.56 82 ALA A CA 1
ATOM 634 C C . ALA A 1 82 ? -7.830 -1.543 1.011 1.00 97.56 82 ALA A C 1
ATOM 636 O O . ALA A 1 82 ? -7.860 -0.974 -0.083 1.00 97.56 82 ALA A O 1
ATOM 637 N N . ASN A 1 83 ? -8.192 -0.941 2.138 1.00 95.69 83 ASN A N 1
ATOM 638 C CA . ASN A 1 83 ? -8.656 0.435 2.219 1.00 95.69 83 ASN A CA 1
ATOM 639 C C . ASN A 1 83 ? -7.470 1.387 2.374 1.00 95.69 83 ASN A C 1
ATOM 641 O O . ASN A 1 83 ? -6.577 1.155 3.189 1.00 95.69 83 ASN A O 1
ATOM 645 N N . PHE A 1 84 ? -7.482 2.486 1.623 1.00 94.88 84 PHE A N 1
ATOM 646 C CA . PHE A 1 84 ? -6.480 3.544 1.720 1.00 94.88 84 PHE A CA 1
ATOM 647 C C . PHE A 1 84 ? -7.140 4.840 2.175 1.00 94.88 84 PHE A C 1
ATOM 649 O O . PHE A 1 84 ? -7.950 5.422 1.453 1.00 94.88 84 PHE A O 1
ATOM 656 N N . LEU A 1 85 ? -6.759 5.307 3.360 1.00 94.69 85 LEU A N 1
ATOM 657 C CA . LEU A 1 85 ? -7.128 6.616 3.876 1.00 94.69 85 LEU A CA 1
ATOM 658 C C . LEU A 1 85 ? -5.956 7.560 3.600 1.00 94.69 85 LEU A C 1
ATOM 660 O O . LEU A 1 85 ? -5.027 7.682 4.397 1.00 94.69 85 LEU A O 1
ATOM 664 N N . LEU A 1 86 ? -5.989 8.172 2.414 1.00 93.38 86 LEU A N 1
ATOM 665 C CA . LEU A 1 86 ? -5.039 9.202 1.978 1.00 93.38 86 LEU A CA 1
ATOM 666 C C . LEU A 1 86 ? -5.339 10.530 2.682 1.00 93.38 86 LEU A C 1
ATOM 668 O O . LEU A 1 86 ? -6.448 10.724 3.195 1.00 93.38 86 LEU A O 1
ATOM 672 N N . HIS A 1 87 ? -4.374 11.453 2.708 1.00 93.44 87 HIS A N 1
ATOM 673 C CA . HIS A 1 87 ? -4.500 12.727 3.428 1.00 93.44 87 HIS A CA 1
ATOM 674 C C . HIS A 1 87 ? -5.006 12.563 4.870 1.00 93.44 87 HIS A C 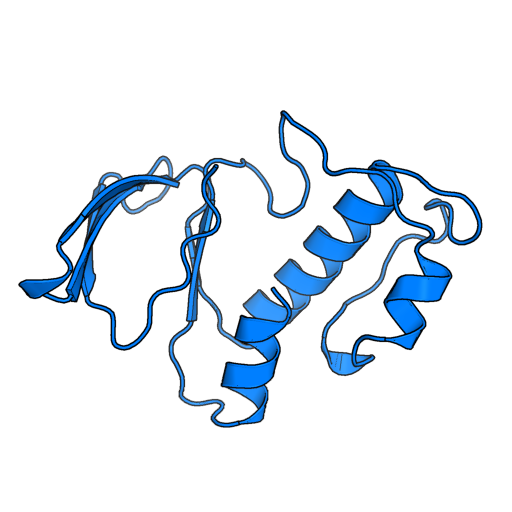1
ATOM 676 O O . HIS A 1 87 ? -5.798 13.370 5.362 1.00 93.44 87 HIS A O 1
ATOM 682 N N . THR A 1 88 ? -4.617 11.478 5.533 1.00 94.25 88 THR A N 1
ATOM 683 C CA . THR A 1 88 ? -5.144 11.110 6.841 1.00 94.25 88 THR A CA 1
ATOM 684 C C . THR A 1 88 ? -4.032 11.021 7.859 1.00 94.25 88 THR A C 1
ATOM 686 O O . THR A 1 88 ? -3.111 10.216 7.747 1.00 94.25 88 THR A O 1
ATOM 689 N N . ARG A 1 89 ? -4.162 11.848 8.894 1.00 93.88 89 ARG A N 1
ATOM 690 C CA . ARG A 1 89 ? -3.243 11.912 10.020 1.00 93.88 89 ARG A CA 1
ATOM 691 C C . ARG A 1 89 ? -3.823 11.167 11.210 1.00 93.88 89 ARG A C 1
ATOM 693 O O . ARG A 1 89 ? -4.947 11.441 11.637 1.00 93.88 89 ARG A O 1
ATOM 700 N N . ILE A 1 90 ? -3.022 10.278 11.784 1.00 95.50 90 ILE A N 1
ATOM 701 C CA . ILE A 1 90 ? -3.325 9.657 13.073 1.00 95.50 90 ILE A CA 1
ATOM 702 C C . ILE A 1 90 ? -3.055 10.673 14.184 1.00 95.50 90 ILE A C 1
ATOM 704 O O . ILE A 1 90 ? -1.953 11.217 14.281 1.00 95.50 90 ILE A O 1
ATOM 708 N N . LEU A 1 91 ? -4.071 10.932 15.003 1.00 95.50 91 LEU A N 1
ATOM 709 C CA . LEU A 1 91 ? -4.006 11.840 16.144 1.00 95.50 91 LEU A CA 1
ATOM 710 C C . LEU A 1 91 ? -3.529 11.094 17.390 1.00 95.50 91 LEU A C 1
ATOM 712 O O . LEU A 1 91 ? -2.560 11.515 18.014 1.00 95.50 91 LEU A O 1
ATOM 716 N N . GLU A 1 92 ? -4.184 9.978 17.715 1.00 96.06 92 GLU A N 1
ATOM 717 C CA . GLU A 1 92 ? -3.924 9.185 18.919 1.00 96.06 92 GLU A CA 1
ATOM 718 C C . GLU A 1 92 ? -4.093 7.689 18.620 1.00 96.06 92 GLU A C 1
ATOM 720 O O . GLU A 1 92 ? -4.902 7.297 17.775 1.00 96.06 92 GLU A O 1
ATOM 725 N N . ILE A 1 93 ? -3.309 6.861 19.315 1.00 96.69 93 ILE A N 1
ATOM 726 C CA . ILE A 1 93 ? -3.463 5.404 19.354 1.00 96.69 93 ILE A CA 1
ATOM 727 C C . ILE A 1 93 ? -3.747 5.036 20.806 1.00 96.69 93 ILE A C 1
ATOM 729 O O . ILE A 1 93 ? -2.923 5.274 21.688 1.00 96.69 93 ILE A O 1
ATOM 733 N N . HIS A 1 94 ? -4.913 4.454 21.044 1.00 96.25 94 HIS A N 1
ATOM 734 C CA . HIS A 1 94 ? -5.345 3.971 22.346 1.00 96.25 94 HIS A CA 1
ATOM 735 C C . HIS A 1 94 ? -5.154 2.454 22.399 1.00 96.25 94 HIS A C 1
ATOM 737 O O . HIS A 1 94 ? -6.024 1.694 21.977 1.00 96.25 94 HIS A O 1
ATOM 743 N N . GLU A 1 95 ? -3.989 2.007 22.873 1.00 94.56 95 GLU A N 1
ATOM 744 C CA . GLU A 1 95 ? -3.613 0.584 22.858 1.00 94.56 95 GLU A CA 1
ATOM 745 C C . GLU A 1 95 ? -4.526 -0.289 23.728 1.00 94.56 95 GLU A C 1
ATOM 747 O O . GLU A 1 95 ? -4.928 -1.367 23.298 1.00 94.56 95 GLU A O 1
ATOM 752 N N . GLU A 1 96 ? -4.924 0.186 24.913 1.00 95.44 96 GLU A N 1
ATOM 753 C CA . GLU A 1 96 ? -5.799 -0.573 25.821 1.00 95.44 96 GLU A CA 1
ATOM 754 C C . GLU A 1 96 ? -7.185 -0.838 25.213 1.00 95.44 96 GLU A C 1
ATOM 756 O O . GLU A 1 96 ? -7.796 -1.878 25.455 1.00 95.44 96 GLU A O 1
ATOM 761 N N . GLN A 1 97 ? -7.688 0.112 24.424 1.00 96.12 97 GLN A N 1
ATOM 762 C CA . GLN A 1 97 ? -8.983 0.033 23.752 1.00 96.12 97 GLN A CA 1
ATOM 763 C C . GLN A 1 97 ? -8.873 -0.557 22.338 1.00 96.12 97 GLN A C 1
ATOM 765 O O . GLN A 1 97 ? -9.906 -0.882 21.748 1.00 96.12 97 GLN A O 1
ATOM 770 N N . GLN A 1 98 ? -7.644 -0.726 21.834 1.00 97.75 98 GLN A N 1
ATOM 771 C CA . GLN A 1 98 ? -7.298 -1.068 20.454 1.00 97.75 98 GLN A CA 1
ATOM 772 C C . GLN A 1 98 ? -7.954 -0.133 19.432 1.00 97.75 98 GLN A C 1
ATOM 774 O O . GLN A 1 98 ? -8.611 -0.572 18.489 1.00 97.75 98 GLN A O 1
ATOM 779 N N . GLU A 1 99 ? -7.799 1.174 19.644 1.00 97.94 99 GLU A N 1
ATOM 780 C CA . GLU A 1 99 ? -8.430 2.220 18.837 1.00 97.94 99 GLU A CA 1
ATOM 781 C C . GLU A 1 99 ? -7.407 3.176 18.216 1.00 97.94 99 GLU A C 1
ATOM 783 O O . GLU A 1 99 ? -6.392 3.528 18.816 1.00 97.94 99 GLU A O 1
ATOM 788 N N . ILE A 1 100 ? -7.693 3.608 16.989 1.00 96.94 100 ILE A N 1
ATOM 789 C CA . ILE A 1 100 ? -6.951 4.620 16.240 1.00 96.94 100 ILE A CA 1
ATOM 790 C C . ILE A 1 100 ? -7.877 5.805 16.029 1.00 96.94 100 ILE A C 1
ATOM 792 O O . ILE A 1 100 ? -8.918 5.680 15.382 1.00 96.94 100 ILE A O 1
ATOM 796 N N . HIS A 1 101 ? -7.477 6.963 16.540 1.00 97.00 101 HIS A N 1
ATOM 797 C CA . HIS A 1 101 ? -8.168 8.225 16.319 1.00 97.00 101 HIS A CA 1
ATOM 798 C C . HIS A 1 101 ? -7.470 8.970 15.191 1.00 97.00 101 HIS A C 1
ATOM 800 O O . HIS A 1 101 ? -6.263 9.214 15.250 1.00 97.00 101 HIS A O 1
ATOM 806 N N . PHE A 1 102 ? -8.216 9.364 14.163 1.00 96.31 102 PHE A N 1
ATOM 807 C CA . PHE A 1 102 ? -7.641 10.002 12.983 1.00 96.31 102 PHE A CA 1
ATOM 808 C C . PHE A 1 102 ? -8.441 11.215 12.521 1.00 96.31 102 PHE A C 1
ATOM 810 O O . PHE A 1 102 ? -9.628 11.373 12.816 1.00 96.31 102 PHE A O 1
ATOM 817 N N . ARG A 1 103 ? -7.769 12.074 11.754 1.00 95.75 103 ARG A N 1
ATOM 818 C CA . ARG A 1 103 ? -8.369 13.163 10.983 1.00 95.75 103 ARG A CA 1
ATOM 819 C C . ARG A 1 103 ? -7.971 12.998 9.523 1.00 95.75 103 ARG A C 1
ATOM 821 O O . ARG A 1 103 ? -6.781 12.968 9.217 1.00 95.75 103 ARG A O 1
ATOM 828 N N . GLY A 1 104 ? -8.964 12.894 8.651 1.00 91.25 104 GLY A N 1
ATOM 829 C CA . GLY A 1 104 ? -8.799 12.696 7.216 1.00 91.25 104 GLY A CA 1
ATOM 830 C C . GLY A 1 104 ? -9.132 13.942 6.401 1.00 91.25 104 GLY A C 1
ATOM 831 O O . GLY A 1 104 ? -9.899 14.804 6.828 1.00 91.25 104 GLY A O 1
ATOM 832 N N . GLY A 1 105 ? -8.561 14.024 5.202 1.00 82.69 105 GLY A N 1
ATOM 833 C CA . GLY A 1 105 ? -8.963 14.963 4.149 1.00 82.69 105 GLY A CA 1
ATOM 834 C C . GLY A 1 105 ? -9.985 14.384 3.159 1.00 82.69 105 GLY A C 1
ATOM 835 O O . GLY A 1 105 ? -10.364 15.068 2.211 1.00 82.69 105 GLY A O 1
ATOM 836 N N . GLY A 1 106 ? -10.391 13.121 3.343 1.00 75.06 106 GLY A N 1
ATOM 837 C CA . GLY A 1 106 ? -11.300 12.384 2.461 1.00 75.06 106 GLY A CA 1
ATOM 838 C C . GLY A 1 106 ? -12.781 12.480 2.849 1.00 75.06 106 GLY A C 1
ATOM 839 O O . GLY A 1 106 ? -13.216 13.424 3.502 1.00 75.06 106 GLY A O 1
ATOM 840 N N . GLN A 1 107 ? -13.570 11.479 2.437 1.00 74.88 107 GLN A N 1
ATOM 841 C CA . GLN A 1 107 ? -15.003 11.383 2.777 1.00 74.88 107 GLN A CA 1
ATOM 842 C C . GLN A 1 107 ? -15.248 11.244 4.285 1.00 74.88 107 GLN A C 1
ATOM 844 O O . GLN A 1 107 ? -16.281 11.684 4.784 1.00 74.88 107 GLN A O 1
ATOM 849 N N . GLU A 1 108 ? -14.286 10.667 5.004 1.00 80.75 108 GLU A N 1
ATOM 850 C CA . GLU A 1 108 ? -14.279 10.600 6.459 1.00 80.75 108 GLU A CA 1
ATOM 851 C C . GLU A 1 108 ? -13.334 11.681 7.006 1.00 80.75 108 GLU A C 1
ATOM 853 O O . GLU A 1 108 ? -12.112 11.502 6.993 1.00 80.75 108 GLU A O 1
ATOM 858 N N . PRO A 1 109 ? -13.865 12.828 7.473 1.00 85.12 109 PRO A N 1
ATOM 859 C CA . PRO A 1 109 ? -13.036 13.939 7.939 1.00 85.12 109 PRO A CA 1
ATOM 860 C C . PRO A 1 109 ? -12.338 13.624 9.270 1.00 85.12 109 PRO A C 1
ATOM 862 O O . PRO A 1 109 ? -11.321 14.224 9.613 1.00 85.12 109 PRO A O 1
ATOM 865 N N . SER A 1 110 ? -12.879 12.687 10.043 1.00 93.00 110 SER A N 1
ATOM 866 C CA . SER A 1 110 ? -12.292 12.161 11.273 1.00 93.00 110 SER A CA 1
ATOM 867 C C . SER A 1 110 ? -13.055 10.925 11.717 1.00 93.00 110 SER A C 1
ATOM 869 O O . SER A 1 110 ? -14.252 10.824 11.442 1.00 93.00 110 SER A O 1
ATOM 871 N N . GLY A 1 111 ? -12.404 10.052 12.474 1.00 94.19 111 GLY A N 1
ATOM 872 C CA . GLY A 1 111 ? -13.039 8.843 12.970 1.00 94.19 111 GLY A CA 1
ATOM 873 C C . GLY A 1 111 ? -12.224 8.124 14.030 1.00 94.19 111 GLY A C 1
ATOM 874 O O . GLY A 1 111 ? -11.107 8.522 14.374 1.00 94.19 111 GLY A O 1
ATOM 875 N N . VAL A 1 112 ? -12.838 7.058 14.534 1.00 96.31 112 VAL A N 1
ATOM 876 C CA . VAL A 1 112 ? -12.225 6.083 15.431 1.00 96.31 112 VAL A CA 1
ATOM 877 C C . VAL A 1 112 ? -12.364 4.719 14.775 1.00 96.31 112 VAL A C 1
ATOM 879 O O . VAL A 1 112 ? -13.483 4.272 14.523 1.00 96.31 112 VAL A O 1
ATOM 882 N N . HIS A 1 113 ? -11.242 4.067 14.488 1.00 96.12 113 HIS A N 1
ATOM 883 C CA . HIS A 1 113 ? -11.218 2.694 13.988 1.00 96.12 113 HIS A CA 1
ATOM 884 C C . HIS A 1 113 ? -10.623 1.764 15.036 1.00 96.12 113 HIS A C 1
ATOM 886 O O . HIS A 1 113 ? -9.594 2.076 15.630 1.00 96.12 113 HIS A O 1
ATOM 892 N N . ARG A 1 114 ? -11.264 0.610 15.242 1.00 97.19 114 ARG A N 1
ATOM 893 C CA . ARG A 1 114 ? -10.711 -0.474 16.057 1.00 97.19 114 ARG A CA 1
ATOM 894 C C . ARG A 1 114 ? -9.785 -1.347 15.216 1.00 97.19 114 ARG A C 1
ATOM 896 O O . ARG A 1 114 ? -9.988 -1.452 14.006 1.00 97.19 114 ARG A O 1
ATOM 903 N N . TYR A 1 115 ? -8.801 -1.970 15.849 1.00 97.38 115 TYR A N 1
ATOM 904 C CA . TYR A 1 115 ? -7.880 -2.891 15.187 1.00 97.38 115 TYR A CA 1
ATOM 905 C C . TYR A 1 115 ? -7.649 -4.157 16.011 1.00 97.38 115 TYR A C 1
ATOM 907 O O . TYR A 1 115 ? -7.671 -4.120 17.237 1.00 97.38 115 TYR A O 1
ATOM 915 N N . ASP A 1 116 ? -7.368 -5.263 15.327 1.00 97.00 116 ASP A N 1
ATOM 916 C CA . ASP A 1 116 ? -6.847 -6.478 15.961 1.00 97.00 116 ASP A CA 1
ATOM 917 C C . ASP A 1 116 ? -5.311 -6.443 15.995 1.00 97.00 116 ASP A C 1
ATOM 919 O O . ASP A 1 116 ? -4.698 -6.690 17.033 1.00 97.00 116 ASP A O 1
ATOM 923 N N . GLU A 1 117 ? -4.693 -6.026 14.885 1.00 96.12 117 GLU A N 1
ATOM 924 C CA . GLU A 1 117 ? -3.251 -5.801 14.750 1.00 96.12 117 GLU A CA 1
ATOM 925 C C . GLU A 1 117 ? -2.956 -4.381 14.253 1.00 96.12 117 GLU A C 1
ATOM 927 O O . GLU A 1 117 ? -3.636 -3.864 13.363 1.00 96.12 117 GLU A O 1
ATOM 932 N N . LEU A 1 118 ? -1.903 -3.762 14.796 1.00 96.06 118 LEU A N 1
ATOM 933 C CA . LEU A 1 118 ? -1.434 -2.440 14.389 1.00 96.06 118 LEU A CA 1
ATOM 934 C C . LEU A 1 118 ? 0.066 -2.456 14.103 1.00 96.06 118 LEU A C 1
ATOM 936 O O . LEU A 1 118 ? 0.871 -2.871 14.932 1.00 96.06 118 LEU A O 1
ATOM 940 N N . TYR A 1 119 ? 0.430 -1.935 12.934 1.00 94.69 119 TYR A N 1
ATOM 941 C CA . TYR A 1 119 ? 1.810 -1.691 12.537 1.00 94.69 119 TYR A CA 1
ATOM 942 C C . TYR A 1 119 ? 2.000 -0.183 12.336 1.00 94.69 119 TYR A C 1
ATOM 944 O O . TYR A 1 119 ? 1.555 0.364 11.325 1.00 94.69 119 TYR A O 1
ATOM 952 N N . ASP A 1 120 ? 2.632 0.488 13.303 1.00 92.62 120 ASP A N 1
ATOM 953 C CA . ASP A 1 120 ? 2.942 1.919 13.225 1.00 92.62 120 ASP A CA 1
ATOM 954 C C . ASP A 1 120 ? 4.341 2.137 12.631 1.00 92.62 120 ASP A C 1
ATOM 956 O O . ASP A 1 120 ? 5.337 1.621 13.137 1.00 92.62 120 ASP A O 1
ATOM 960 N N . PHE A 1 121 ? 4.402 2.887 11.530 1.00 87.00 121 PHE A N 1
ATOM 961 C CA . PHE A 1 121 ? 5.633 3.208 10.799 1.00 87.00 121 PHE A CA 1
ATOM 962 C C . PHE A 1 121 ? 5.956 4.707 10.828 1.00 87.00 121 PHE A C 1
ATOM 964 O O . PHE A 1 121 ? 6.807 5.166 10.065 1.00 87.00 121 PHE A O 1
ATOM 971 N N . ARG A 1 122 ? 5.256 5.485 11.662 1.00 82.50 122 ARG A N 1
ATOM 972 C CA . ARG A 1 122 ? 5.555 6.906 11.857 1.00 82.50 122 ARG A CA 1
ATOM 973 C C . ARG A 1 122 ? 6.877 7.046 12.619 1.00 82.50 122 ARG A C 1
ATOM 975 O O . ARG A 1 122 ? 7.140 6.291 13.554 1.00 82.50 122 ARG A O 1
ATOM 982 N N . SER A 1 123 ? 7.704 7.996 12.189 1.00 61.31 123 SER A N 1
ATOM 983 C CA . SER A 1 123 ? 8.989 8.359 12.807 1.00 61.31 123 SER A CA 1
ATOM 984 C C . SER A 1 123 ? 8.853 9.520 13.777 1.00 61.31 123 SER A C 1
ATOM 986 O O . SER A 1 123 ? 8.150 10.482 13.387 1.00 61.31 123 SER A O 1
#